Protein AF-A0A2D7MHA8-F1 (afdb_monomer_lite)

Foldseek 3Di:
DCVVVVVVVCVVVVVVVVVCCCVPPVVLVVVLVVCLVVCVVVVCVPDCDDPNDGPSVVVVVVSVVD

Secondary structure (DSSP, 8-state):
--HHHHHHHHHHHHHHHHHTHHHHTHHHHHHHHHHHHHHHHHHHTT-S-BTTB-HHHHHHHHHH--

Radius of gyration: 19.37 Å; chains: 1; bounding box: 36×12×59 Å

Sequence (66 aa):
MNWVGLNTLIIREVGRFFSVYRQTVLPGLISSALYILIFGFTLEQRISEIDGVSYTWFILPGLIMM

Structure (mmCIF, N/CA/C/O backbone):
data_AF-A0A2D7MHA8-F1
#
_entry.id   AF-A0A2D7MHA8-F1
#
loop_
_atom_site.group_PDB
_atom_site.id
_atom_site.type_symbol
_atom_site.label_atom_id
_atom_site.label_alt_id
_atom_site.label_comp_id
_atom_site.label_asym_id
_atom_site.label_entity_id
_atom_site.label_seq_id
_atom_site.pdbx_PDB_ins_code
_atom_site.Cartn_x
_atom_site.Cartn_y
_atom_site.Cartn_z
_atom_site.occupancy
_atom_site.B_iso_or_equiv
_atom_site.auth_seq_id
_atom_site.auth_comp_id
_atom_site.auth_asym_id
_atom_site.auth_atom_id
_atom_site.pdbx_PDB_model_num
ATOM 1 N N . MET A 1 1 ? -1.799 4.009 -35.181 1.00 65.25 1 MET A N 1
ATOM 2 C CA . MET A 1 1 ? -1.708 3.757 -33.725 1.00 65.25 1 MET A CA 1
ATOM 3 C C . MET A 1 1 ? -0.507 2.854 -33.473 1.00 65.25 1 MET A C 1
ATOM 5 O O . MET A 1 1 ? -0.488 1.756 -34.017 1.00 65.25 1 MET A O 1
ATOM 9 N N . ASN A 1 2 ? 0.520 3.311 -32.751 1.00 80.19 2 ASN A N 1
ATOM 10 C CA . ASN A 1 2 ? 1.762 2.547 -32.578 1.00 80.19 2 ASN A CA 1
ATOM 11 C C . ASN A 1 2 ? 1.733 1.726 -31.274 1.00 80.19 2 ASN A C 1
ATOM 13 O O . ASN A 1 2 ? 2.264 2.131 -30.242 1.00 80.19 2 ASN A O 1
ATOM 17 N N . TRP A 1 3 ? 1.053 0.581 -31.326 1.00 86.31 3 TRP A N 1
ATOM 18 C CA . TRP A 1 3 ? 0.801 -0.295 -30.175 1.00 86.31 3 TRP A CA 1
ATOM 19 C C . TRP A 1 3 ? 2.072 -0.924 -29.581 1.00 86.31 3 TRP A C 1
ATOM 21 O O . TRP A 1 3 ? 2.149 -1.139 -28.374 1.00 86.31 3 TRP A O 1
ATOM 31 N N . VAL A 1 4 ? 3.094 -1.166 -30.408 1.00 87.06 4 VAL A N 1
ATOM 32 C CA . VAL A 1 4 ? 4.380 -1.744 -29.976 1.00 87.06 4 VAL A CA 1
ATOM 33 C C . VAL A 1 4 ? 5.193 -0.738 -29.154 1.00 87.06 4 VAL A C 1
ATOM 35 O O . VAL A 1 4 ? 5.773 -1.097 -28.127 1.00 87.06 4 VAL A O 1
ATOM 38 N N . GLY A 1 5 ? 5.180 0.538 -29.557 1.00 89.94 5 GLY A N 1
ATOM 39 C CA . GLY A 1 5 ? 5.805 1.620 -28.794 1.00 89.94 5 GLY A CA 1
ATOM 40 C C . GLY A 1 5 ? 5.137 1.823 -27.432 1.00 89.94 5 GLY A C 1
ATOM 41 O O . GLY A 1 5 ? 5.825 1.928 -26.420 1.00 89.94 5 GLY A O 1
ATOM 42 N N . LEU A 1 6 ? 3.802 1.786 -27.394 1.00 89.31 6 LEU A N 1
ATOM 43 C CA . LEU A 1 6 ? 3.024 1.910 -26.158 1.00 89.31 6 LEU A CA 1
ATOM 44 C C . LEU A 1 6 ? 3.314 0.763 -25.178 1.00 89.31 6 LEU A C 1
ATOM 46 O O . LEU A 1 6 ? 3.565 1.017 -24.003 1.00 89.31 6 LEU A O 1
ATOM 50 N N . ASN A 1 7 ? 3.366 -0.482 -25.659 1.00 89.44 7 ASN A N 1
ATOM 51 C CA . ASN A 1 7 ? 3.679 -1.633 -24.811 1.00 89.44 7 ASN A CA 1
ATOM 52 C C . ASN A 1 7 ? 5.112 -1.564 -24.246 1.00 89.44 7 ASN A C 1
ATOM 54 O O . ASN A 1 7 ? 5.330 -1.746 -23.051 1.00 89.44 7 ASN A O 1
ATOM 58 N N . THR A 1 8 ? 6.090 -1.207 -25.086 1.00 87.94 8 THR A N 1
ATOM 59 C CA . THR A 1 8 ? 7.494 -1.059 -24.661 1.00 87.94 8 THR A CA 1
ATOM 60 C C . THR A 1 8 ? 7.658 0.006 -23.573 1.00 87.94 8 THR A C 1
ATOM 62 O O . THR A 1 8 ? 8.399 -0.200 -22.610 1.00 87.94 8 THR A O 1
ATOM 65 N N . LEU A 1 9 ? 6.953 1.135 -23.699 1.00 90.25 9 LEU A N 1
ATOM 66 C CA . LEU A 1 9 ? 6.970 2.197 -22.694 1.00 90.25 9 LEU A CA 1
ATOM 67 C C . LEU A 1 9 ? 6.320 1.750 -21.384 1.00 90.25 9 LEU A C 1
ATOM 69 O O . LEU A 1 9 ? 6.915 1.945 -20.329 1.00 90.25 9 LEU A O 1
ATOM 73 N N . ILE A 1 10 ? 5.152 1.102 -21.446 1.00 90.94 10 ILE A N 1
ATOM 74 C CA . ILE A 1 10 ? 4.455 0.608 -20.252 1.00 90.94 10 ILE A CA 1
ATOM 75 C C . ILE A 1 10 ? 5.326 -0.391 -19.492 1.00 90.94 10 ILE A C 1
ATOM 77 O O . ILE A 1 10 ? 5.513 -0.231 -18.291 1.00 90.94 10 ILE A O 1
ATOM 81 N N . ILE A 1 11 ? 5.915 -1.380 -20.168 1.00 89.00 11 ILE A N 1
ATOM 82 C CA . ILE A 1 11 ? 6.759 -2.394 -19.514 1.00 89.00 11 ILE A CA 1
ATOM 83 C C . ILE A 1 11 ? 7.971 -1.746 -18.832 1.00 89.00 11 ILE A C 1
ATOM 85 O O . ILE A 1 11 ? 8.310 -2.088 -17.698 1.00 89.00 11 ILE A O 1
ATOM 89 N N . ARG A 1 12 ? 8.616 -0.786 -19.504 1.00 89.00 12 ARG A N 1
ATOM 90 C CA . ARG A 1 12 ? 9.792 -0.091 -18.973 1.00 89.00 12 ARG A CA 1
ATOM 91 C C . ARG A 1 12 ? 9.447 0.785 -17.766 1.00 89.00 12 ARG A C 1
ATOM 93 O O . ARG A 1 12 ? 10.198 0.809 -16.792 1.00 89.00 12 ARG A O 1
ATOM 100 N N . GLU A 1 13 ? 8.311 1.467 -17.819 1.00 86.25 13 GLU A N 1
ATOM 101 C CA . GLU A 1 13 ? 7.837 2.342 -16.751 1.00 86.25 13 GLU A CA 1
ATOM 102 C C . GLU A 1 13 ? 7.369 1.530 -15.534 1.00 86.25 13 GLU A C 1
ATOM 104 O O . GLU A 1 13 ? 7.800 1.781 -14.410 1.00 86.25 13 GLU A O 1
ATOM 109 N N . VAL A 1 14 ? 6.575 0.481 -15.762 1.00 86.69 14 VAL A N 1
ATOM 110 C CA . VAL A 1 14 ? 6.110 -0.446 -14.724 1.00 86.69 14 VAL A CA 1
ATOM 111 C C . VAL A 1 14 ? 7.297 -1.124 -14.036 1.00 86.69 14 VAL A C 1
ATOM 113 O O . VAL A 1 14 ? 7.358 -1.132 -12.810 1.00 86.69 14 VAL A O 1
ATOM 116 N N . GLY A 1 15 ? 8.300 -1.599 -14.784 1.00 86.56 15 GLY A N 1
ATOM 117 C CA . GLY A 1 15 ? 9.524 -2.167 -14.204 1.00 86.56 15 GLY A CA 1
ATOM 118 C C . GLY A 1 15 ? 10.288 -1.187 -13.302 1.00 86.56 15 GLY A C 1
ATOM 119 O O . GLY A 1 15 ? 10.792 -1.573 -12.245 1.00 86.56 15 GLY A O 1
ATOM 120 N N . ARG A 1 16 ? 10.320 0.103 -13.665 1.00 81.31 16 ARG A N 1
ATOM 121 C CA . ARG A 1 16 ? 10.919 1.166 -12.842 1.00 81.31 16 ARG A CA 1
ATOM 122 C C . ARG A 1 16 ? 10.136 1.384 -11.547 1.00 81.31 16 ARG A C 1
ATOM 124 O O . ARG A 1 16 ? 10.746 1.463 -10.483 1.00 81.31 16 ARG A O 1
ATOM 131 N N . PHE A 1 17 ? 8.806 1.430 -11.619 1.00 78.50 17 PHE A N 1
ATOM 132 C CA . PHE A 1 17 ? 7.942 1.547 -10.440 1.00 78.50 17 PHE A CA 1
ATOM 133 C C . PHE A 1 17 ? 8.074 0.341 -9.505 1.00 78.50 17 PHE A C 1
ATOM 135 O O . PHE A 1 17 ? 8.208 0.519 -8.293 1.00 78.50 17 PHE A O 1
ATOM 142 N N . PHE A 1 18 ? 8.141 -0.875 -10.055 1.00 80.12 18 PHE A N 1
ATOM 143 C CA . PHE A 1 18 ? 8.377 -2.084 -9.268 1.00 80.12 18 PHE A CA 1
ATOM 144 C C . PHE A 1 18 ? 9.734 -2.076 -8.569 1.00 80.12 18 PHE A C 1
ATOM 146 O O . PHE A 1 18 ? 9.829 -2.603 -7.470 1.00 80.12 18 PHE A O 1
ATOM 153 N N . SER A 1 19 ? 10.771 -1.438 -9.120 1.00 78.12 19 SER A N 1
ATOM 154 C CA . SER A 1 19 ? 12.065 -1.319 -8.432 1.00 78.12 19 SER A CA 1
ATOM 155 C C . SER A 1 19 ? 12.008 -0.437 -7.173 1.00 78.12 19 SER A C 1
ATOM 157 O O . SER A 1 19 ? 12.855 -0.584 -6.290 1.00 78.12 19 SER A O 1
ATOM 159 N N . VAL A 1 20 ? 11.025 0.463 -7.069 1.00 81.56 20 VAL A N 1
ATOM 160 C CA . VAL A 1 20 ? 10.875 1.438 -5.970 1.00 81.56 20 VAL A CA 1
ATOM 161 C C . VAL A 1 20 ? 9.760 1.027 -4.990 1.00 81.56 20 VAL A C 1
ATOM 163 O O . VAL A 1 20 ? 9.396 1.787 -4.099 1.00 81.56 20 VAL A O 1
ATOM 166 N N . TYR A 1 21 ? 9.269 -0.218 -5.063 1.00 75.62 21 TYR A N 1
ATOM 167 C CA . TYR A 1 21 ? 8.188 -0.723 -4.197 1.00 75.62 21 TYR A CA 1
ATOM 168 C C . TYR A 1 21 ? 8.467 -0.554 -2.693 1.00 75.62 21 TYR A C 1
ATOM 170 O O . TYR A 1 21 ? 7.563 -0.284 -1.902 1.00 75.62 21 TYR A O 1
ATOM 178 N N . ARG A 1 22 ? 9.740 -0.670 -2.291 1.00 72.19 22 ARG A N 1
ATOM 179 C CA . ARG A 1 22 ? 10.164 -0.513 -0.893 1.00 72.19 22 ARG A CA 1
ATOM 180 C C . ARG A 1 22 ? 10.059 0.914 -0.367 1.00 72.19 22 ARG A C 1
ATOM 182 O O . ARG A 1 22 ? 10.070 1.095 0.838 1.00 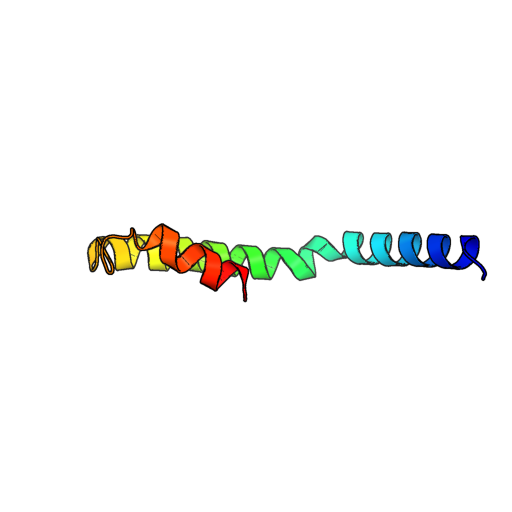72.19 22 ARG A O 1
ATOM 189 N N . GLN A 1 23 ? 10.001 1.924 -1.224 1.00 73.00 23 GLN A N 1
ATOM 190 C CA . GLN A 1 23 ? 9.927 3.319 -0.780 1.00 73.00 23 GLN A CA 1
ATOM 191 C C . GLN A 1 23 ? 8.507 3.866 -0.884 1.00 73.00 23 GLN A C 1
A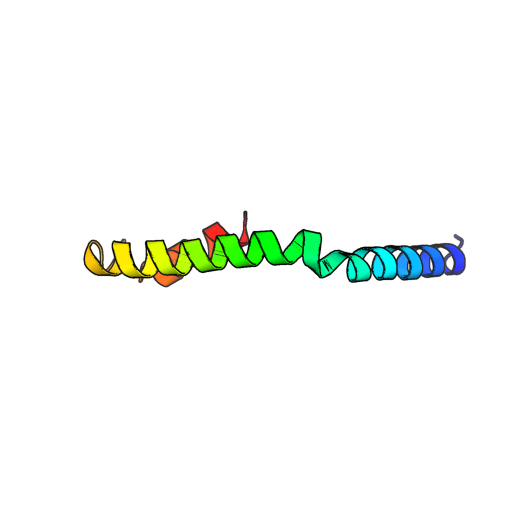TOM 193 O O . GLN A 1 23 ? 8.132 4.730 -0.102 1.00 73.00 23 GLN A O 1
ATOM 198 N N . THR A 1 24 ? 7.706 3.342 -1.810 1.00 79.12 24 THR A N 1
ATOM 199 C CA . THR A 1 24 ? 6.325 3.785 -2.018 1.00 79.12 24 THR A CA 1
ATOM 200 C C . THR A 1 24 ? 5.317 3.014 -1.175 1.00 79.12 24 THR A C 1
ATOM 202 O O . THR A 1 24 ? 4.406 3.622 -0.628 1.00 79.12 24 THR A O 1
ATOM 205 N N . VAL A 1 25 ? 5.474 1.694 -1.033 1.00 81.75 25 VAL A N 1
ATOM 206 C CA . VAL A 1 25 ? 4.438 0.839 -0.425 1.00 81.75 25 VAL A CA 1
ATOM 207 C C . VAL A 1 25 ? 4.757 0.477 1.027 1.00 81.75 25 VAL A C 1
ATOM 209 O O . VAL A 1 25 ? 3.857 0.475 1.862 1.00 81.75 25 VAL A O 1
ATOM 212 N N . LEU A 1 26 ? 6.027 0.214 1.366 1.00 84.88 26 LEU A N 1
ATOM 213 C CA . LEU A 1 26 ? 6.403 -0.162 2.741 1.00 84.88 26 LEU A CA 1
ATOM 214 C C . LEU A 1 26 ? 5.999 0.883 3.794 1.00 84.88 26 LEU A C 1
ATOM 216 O O . LEU A 1 26 ? 5.424 0.471 4.799 1.00 84.88 26 LEU A O 1
ATOM 220 N N . PRO A 1 27 ? 6.251 2.198 3.618 1.00 84.62 27 PRO A N 1
ATOM 221 C CA . PRO A 1 27 ? 5.888 3.179 4.643 1.00 84.62 27 PRO A CA 1
ATOM 222 C C . PRO A 1 27 ? 4.376 3.249 4.887 1.00 84.62 27 PRO A C 1
ATOM 224 O O . PRO A 1 27 ? 3.945 3.319 6.039 1.00 84.62 27 PRO A O 1
ATOM 227 N N . GLY A 1 28 ? 3.578 3.171 3.814 1.00 86.12 28 GLY A N 1
ATOM 228 C CA . GLY A 1 28 ? 2.118 3.115 3.895 1.00 86.12 28 GLY A CA 1
ATOM 229 C C . GLY A 1 28 ? 1.648 1.864 4.632 1.00 86.12 28 GLY A C 1
ATOM 230 O O . GLY A 1 28 ? 0.944 1.973 5.629 1.00 86.12 28 GLY A O 1
ATOM 231 N N . LEU A 1 29 ? 2.138 0.683 4.236 1.00 87.44 29 LEU A N 1
ATOM 232 C CA . LEU A 1 29 ? 1.780 -0.584 4.884 1.00 87.44 29 LEU A CA 1
ATOM 233 C C . LEU A 1 29 ? 2.140 -0.621 6.371 1.00 87.44 29 LEU A C 1
ATOM 235 O O . LEU A 1 29 ? 1.339 -1.088 7.176 1.00 87.44 29 LEU A O 1
ATOM 239 N N . ILE A 1 30 ? 3.328 -0.135 6.745 1.00 89.50 30 ILE A N 1
ATOM 240 C CA . ILE A 1 30 ? 3.757 -0.076 8.149 1.00 89.50 30 ILE A CA 1
ATOM 241 C C . ILE A 1 30 ? 2.822 0.838 8.944 1.00 89.50 30 ILE A C 1
ATOM 243 O O . ILE A 1 30 ? 2.401 0.475 10.040 1.00 89.50 30 ILE A O 1
ATOM 247 N N . SER A 1 31 ? 2.466 1.995 8.386 1.00 88.25 31 SER A N 1
ATOM 248 C CA . SER A 1 31 ? 1.576 2.952 9.047 1.00 88.25 31 SER A CA 1
ATOM 249 C C . SER A 1 31 ? 0.174 2.370 9.224 1.00 88.25 31 SER A C 1
ATOM 251 O O . SER A 1 31 ? -0.347 2.384 10.338 1.00 88.25 31 SER A O 1
ATOM 253 N N . SER A 1 32 ? -0.401 1.776 8.174 1.00 86.88 32 SER A N 1
ATOM 254 C CA . SER A 1 32 ? -1.709 1.116 8.240 1.00 86.88 32 SER A CA 1
ATOM 255 C C . SER A 1 32 ? -1.701 -0.054 9.226 1.00 86.88 32 SER A C 1
ATOM 257 O O . SER A 1 32 ? -2.630 -0.186 10.018 1.00 86.88 32 SER A O 1
ATOM 259 N N . ALA A 1 33 ? -0.641 -0.868 9.252 1.00 87.19 33 ALA A N 1
ATOM 260 C CA . ALA A 1 33 ? -0.509 -1.977 10.197 1.00 87.19 33 ALA A CA 1
ATOM 261 C C . ALA A 1 33 ? -0.430 -1.494 11.653 1.00 87.19 33 ALA A C 1
ATOM 263 O O . ALA A 1 33 ? -1.134 -2.023 12.511 1.00 87.19 33 ALA A O 1
ATOM 264 N N . LEU A 1 34 ? 0.380 -0.469 11.937 1.00 88.44 34 LEU A N 1
ATOM 265 C CA . LEU A 1 34 ? 0.448 0.137 13.269 1.00 88.44 34 LEU A CA 1
ATOM 266 C C . LEU A 1 34 ? -0.901 0.728 13.682 1.00 88.44 34 LEU A C 1
ATOM 268 O O . LEU A 1 34 ? -1.308 0.560 14.828 1.00 88.44 34 LEU A O 1
ATOM 272 N N .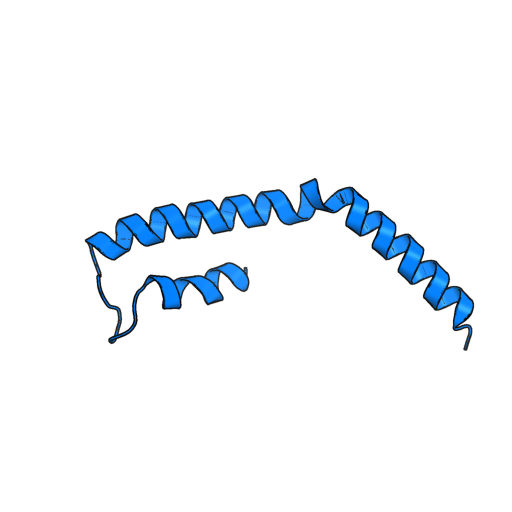 TYR A 1 35 ? -1.617 1.367 12.756 1.00 85.88 35 TYR A N 1
ATOM 273 C CA . TYR A 1 35 ? -2.938 1.924 13.030 1.00 85.88 35 TYR A CA 1
ATOM 274 C C . TYR A 1 35 ? -3.945 0.821 13.369 1.00 85.88 35 TYR A C 1
ATOM 276 O O . TYR A 1 35 ? -4.603 0.894 14.400 1.00 85.88 35 TYR A O 1
ATOM 284 N N . ILE A 1 36 ? -4.011 -0.250 12.572 1.00 82.94 36 ILE A N 1
ATOM 285 C CA . ILE A 1 36 ? -4.884 -1.399 12.857 1.00 82.94 36 ILE A C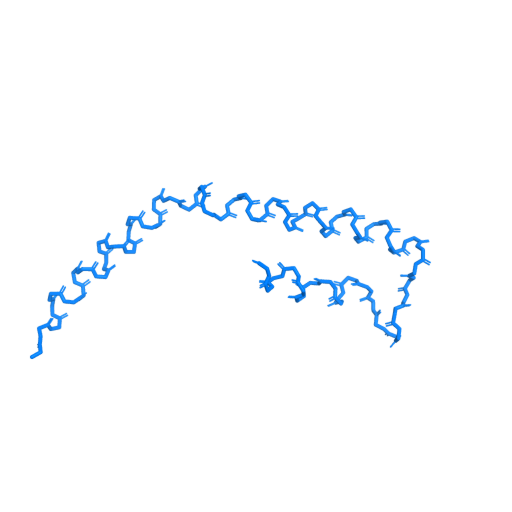A 1
ATOM 286 C C . ILE A 1 36 ? -4.543 -2.015 14.217 1.00 82.94 36 ILE A C 1
ATOM 288 O O . ILE A 1 36 ? -5.451 -2.312 14.983 1.00 82.94 36 ILE A O 1
ATOM 292 N N . LEU A 1 37 ? -3.260 -2.179 14.549 1.00 85.31 37 LEU A N 1
ATOM 293 C CA . LEU A 1 37 ? -2.848 -2.775 15.823 1.00 85.31 37 LEU A CA 1
ATOM 294 C C . LEU A 1 37 ? -3.186 -1.887 17.023 1.00 85.31 37 LEU A C 1
ATOM 296 O O . LEU A 1 37 ? -3.768 -2.363 17.995 1.00 85.31 37 LEU A O 1
ATOM 300 N N . ILE A 1 38 ? -2.839 -0.600 16.964 1.00 84.56 38 ILE A N 1
ATOM 301 C CA . ILE A 1 38 ? -3.053 0.336 18.071 1.00 84.56 38 ILE A CA 1
ATOM 302 C C . ILE A 1 38 ? -4.547 0.582 18.264 1.00 84.56 38 ILE A C 1
ATOM 304 O O . ILE A 1 38 ? -5.046 0.459 19.382 1.00 84.56 38 ILE A O 1
ATOM 308 N N . PHE A 1 39 ? -5.267 0.915 17.191 1.00 77.06 39 PHE A N 1
ATOM 309 C CA . PHE A 1 39 ? -6.686 1.243 17.272 1.00 77.06 39 PHE A CA 1
ATOM 310 C C . PHE A 1 39 ? -7.538 -0.006 17.453 1.00 77.06 39 PHE A C 1
ATOM 312 O O . PHE A 1 39 ? -8.454 0.034 18.264 1.00 77.06 39 PHE A O 1
ATOM 319 N N . GLY A 1 40 ? -7.206 -1.120 16.797 1.00 76.50 40 GLY A N 1
ATOM 320 C CA . GLY A 1 40 ? -7.862 -2.406 17.027 1.00 76.50 40 GLY A CA 1
ATOM 321 C C . GLY A 1 40 ? -7.788 -2.801 18.498 1.00 76.50 40 GLY A C 1
ATOM 322 O O . GLY A 1 40 ? -8.821 -2.919 19.142 1.00 76.50 40 GLY A O 1
ATOM 323 N N . PHE A 1 41 ? -6.587 -2.868 19.076 1.00 75.94 41 PHE A N 1
ATOM 324 C CA . PHE A 1 41 ? -6.424 -3.304 20.466 1.00 75.94 41 PHE A CA 1
ATOM 325 C C . PHE A 1 41 ? -6.953 -2.289 21.497 1.00 75.94 41 PHE A C 1
ATOM 327 O O . PHE A 1 41 ? -7.524 -2.673 22.515 1.00 75.94 41 PHE A O 1
ATOM 334 N N . THR A 1 42 ? -6.785 -0.982 21.258 1.00 74.75 42 THR A N 1
ATOM 335 C CA . THR A 1 42 ? -7.204 0.062 22.216 1.00 74.75 42 THR A CA 1
ATOM 336 C C . THR A 1 42 ? -8.716 0.282 22.216 1.00 74.75 42 THR A C 1
ATOM 338 O O . THR A 1 42 ? -9.297 0.549 23.271 1.00 74.75 42 THR A O 1
ATOM 341 N N . LEU A 1 43 ? -9.365 0.209 21.049 1.00 69.75 43 LEU A N 1
ATOM 342 C CA . LEU A 1 43 ? -10.802 0.463 20.931 1.00 69.75 43 LEU A CA 1
ATOM 343 C C . LEU A 1 43 ? -11.638 -0.794 21.115 1.00 69.75 43 LEU A C 1
ATOM 345 O O . LEU A 1 43 ? -12.717 -0.663 21.676 1.00 69.75 43 LEU A O 1
ATOM 349 N N . GLU A 1 44 ? -11.129 -1.990 20.809 1.00 65.19 44 GLU A N 1
ATOM 350 C CA . GLU A 1 44 ? -11.777 -3.248 21.211 1.00 65.19 44 GLU A CA 1
ATOM 351 C C . GLU A 1 44 ? -11.986 -3.312 22.736 1.00 65.19 44 GLU A C 1
ATOM 353 O O . GLU A 1 44 ? -13.023 -3.773 23.205 1.00 65.19 44 GLU A O 1
ATOM 358 N N . GLN A 1 45 ? -11.060 -2.748 23.524 1.00 64.50 45 GLN A N 1
ATOM 359 C CA . GLN A 1 45 ? -11.186 -2.669 24.985 1.00 64.50 45 GLN A CA 1
ATOM 360 C C . GLN A 1 45 ? -12.199 -1.624 25.492 1.00 64.50 45 GLN A C 1
ATOM 362 O O . GLN A 1 45 ? -12.599 -1.694 26.654 1.00 64.50 45 GLN A O 1
ATOM 367 N N . ARG A 1 46 ? -12.600 -0.634 24.678 1.00 63.31 46 ARG A N 1
ATOM 368 C CA . ARG A 1 46 ? -13.514 0.455 25.096 1.00 63.31 46 ARG A CA 1
ATOM 369 C C . ARG A 1 46 ? -14.883 0.417 24.419 1.00 63.31 46 ARG A C 1
ATOM 371 O O . ARG A 1 46 ? -15.847 0.897 25.007 1.00 63.31 46 ARG A O 1
ATOM 378 N N . ILE A 1 47 ? -14.958 -0.089 23.193 1.00 59.69 47 ILE A N 1
ATOM 379 C CA . ILE A 1 47 ? -16.140 -0.116 22.333 1.00 59.69 47 ILE A CA 1
ATOM 380 C C . ILE A 1 47 ? -16.086 -1.439 21.561 1.00 59.69 47 ILE A C 1
ATOM 382 O O . ILE A 1 47 ? -15.508 -1.527 20.480 1.00 59.69 47 ILE A O 1
ATOM 386 N N . SER A 1 48 ? -16.658 -2.491 22.144 1.00 57.66 48 SER A N 1
ATOM 387 C CA . SER A 1 48 ? -16.689 -3.828 21.540 1.00 57.66 48 SER A CA 1
ATOM 388 C C . SER A 1 48 ? -17.528 -3.877 20.254 1.00 57.66 48 SER A C 1
ATOM 390 O O . SER A 1 48 ? -17.227 -4.661 19.356 1.00 57.66 48 SER A O 1
ATOM 392 N N . GLU A 1 49 ? -18.542 -3.014 20.132 1.00 59.53 49 GLU A N 1
ATOM 393 C CA . GLU A 1 49 ? -19.413 -2.909 18.958 1.00 59.53 49 GLU A CA 1
ATOM 394 C C . GLU A 1 49 ? -19.771 -1.447 18.679 1.00 59.53 49 GLU A C 1
ATOM 396 O O . GLU A 1 49 ? -20.173 -0.708 19.580 1.00 59.53 49 GLU A O 1
ATOM 401 N N . ILE A 1 50 ? -19.651 -1.039 17.415 1.00 60.31 50 ILE A N 1
ATOM 402 C CA . ILE A 1 50 ? 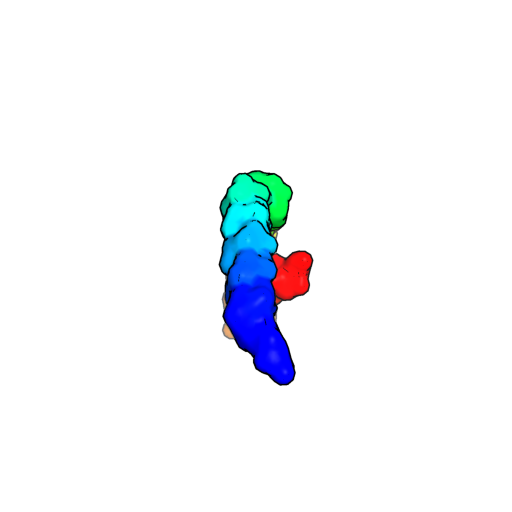-20.291 0.176 16.908 1.00 60.31 50 ILE A CA 1
ATOM 403 C C . ILE A 1 50 ? -21.457 -0.306 16.051 1.00 60.31 50 ILE A C 1
ATOM 405 O O . ILE A 1 50 ? -21.240 -0.930 15.016 1.00 60.31 50 ILE A O 1
ATOM 409 N N . ASP A 1 51 ? -22.685 -0.049 16.502 1.00 60.88 51 ASP A N 1
ATOM 410 C CA . ASP A 1 51 ? -23.908 -0.306 15.726 1.00 60.88 51 ASP A CA 1
ATOM 411 C C . ASP A 1 51 ? -24.083 -1.783 15.281 1.00 60.88 51 ASP A C 1
ATOM 413 O O . ASP A 1 51 ? -24.553 -2.079 14.185 1.00 60.88 51 ASP A O 1
ATOM 417 N N . GLY A 1 52 ? -23.656 -2.734 16.127 1.00 66.25 52 GLY A N 1
ATOM 418 C CA . GLY A 1 52 ? -23.737 -4.182 15.867 1.00 66.25 52 GLY A CA 1
ATOM 419 C C . GLY A 1 52 ? -22.648 -4.745 14.943 1.00 66.25 52 GLY A C 1
ATOM 420 O O . GLY A 1 52 ? -22.695 -5.923 14.585 1.00 66.25 52 GLY A O 1
ATOM 421 N N . VAL A 1 53 ? -21.657 -3.933 14.553 1.00 64.62 53 VAL A N 1
ATOM 422 C CA . VAL A 1 53 ? -20.511 -4.354 13.734 1.00 64.62 53 VAL A CA 1
ATOM 423 C C . VAL A 1 53 ? -19.222 -4.251 14.546 1.00 64.62 53 VAL A C 1
ATOM 425 O O . VAL A 1 53 ? -18.973 -3.270 15.253 1.00 64.62 53 VAL A O 1
ATOM 428 N N . SER A 1 54 ? -18.374 -5.277 14.434 1.00 69.44 54 SER A N 1
ATOM 429 C CA . SER A 1 54 ? -17.048 -5.276 15.055 1.00 69.44 54 SER A CA 1
ATOM 430 C C . SER A 1 54 ? -16.208 -4.119 14.508 1.00 69.44 54 SER A C 1
ATOM 432 O O . SER A 1 54 ? -16.064 -3.954 13.293 1.00 69.44 54 SER A O 1
ATOM 434 N N . TYR A 1 55 ? -15.616 -3.345 15.417 1.00 70.56 55 TYR A N 1
ATOM 435 C CA . TYR A 1 55 ? -14.778 -2.186 15.105 1.00 70.56 55 TYR A CA 1
ATOM 436 C C . TYR A 1 55 ? -13.669 -2.504 14.083 1.00 70.56 55 TYR A C 1
ATOM 438 O O . TYR A 1 55 ? -13.390 -1.708 13.188 1.00 70.56 55 TYR A O 1
ATOM 446 N N . THR A 1 56 ? -13.102 -3.712 14.138 1.00 69.56 56 THR A N 1
ATOM 447 C CA . THR A 1 56 ? -12.080 -4.195 13.198 1.00 69.56 56 THR A CA 1
ATOM 448 C C . THR A 1 56 ? -12.552 -4.163 11.741 1.00 69.56 56 THR A C 1
ATOM 450 O O . THR A 1 56 ? -11.801 -3.752 10.857 1.00 69.56 56 THR A O 1
ATOM 453 N N . TRP A 1 57 ? -13.806 -4.541 11.477 1.00 75.00 57 TRP A N 1
ATOM 454 C CA . TRP A 1 57 ? -14.388 -4.505 10.129 1.00 75.00 57 TRP A CA 1
ATOM 455 C C . TRP A 1 57 ? -14.704 -3.086 9.659 1.00 75.00 57 TRP A C 1
ATOM 457 O O . TRP A 1 57 ? -14.649 -2.815 8.461 1.00 75.00 57 TRP A O 1
ATOM 467 N N . PHE A 1 58 ? -14.989 -2.175 10.589 1.00 74.44 58 PHE A N 1
ATOM 468 C CA . PHE A 1 58 ? -15.261 -0.773 10.286 1.00 74.44 58 PHE A CA 1
ATOM 469 C C . PHE A 1 58 ? -13.991 0.003 9.892 1.00 74.44 58 PHE A C 1
ATOM 471 O O . PHE A 1 58 ? -14.023 0.792 8.948 1.00 74.44 58 PHE A O 1
ATOM 478 N N . ILE A 1 59 ? -12.852 -0.232 10.558 1.00 76.44 59 ILE A N 1
ATOM 479 C CA . ILE A 1 59 ? -11.619 0.537 10.294 1.00 76.44 59 ILE A CA 1
ATOM 480 C 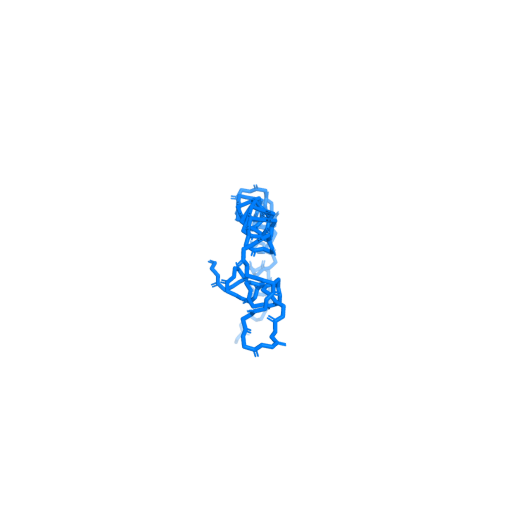C . ILE A 1 59 ? -10.857 0.103 9.039 1.00 76.44 59 ILE A C 1
ATOM 482 O O . ILE A 1 59 ? -10.165 0.920 8.432 1.00 76.44 59 ILE A O 1
ATOM 486 N N . LEU A 1 60 ? -10.969 -1.171 8.649 1.00 76.69 60 LEU A N 1
ATOM 487 C CA . LEU A 1 60 ? -10.257 -1.749 7.505 1.00 76.69 60 LEU A CA 1
ATOM 488 C C . LEU A 1 60 ? -10.457 -0.961 6.196 1.00 76.69 60 LEU A C 1
ATOM 490 O O . LEU A 1 60 ? -9.457 -0.550 5.608 1.00 76.69 60 LEU A O 1
ATOM 494 N N . PRO A 1 61 ? -11.693 -0.700 5.726 1.00 79.12 61 PRO A N 1
ATOM 495 C CA . PRO A 1 61 ? -11.904 0.048 4.488 1.00 79.12 61 PRO A CA 1
ATOM 496 C C . PRO A 1 61 ? -11.433 1.503 4.594 1.00 79.12 61 PRO A C 1
ATOM 498 O O . PRO A 1 61 ? -10.884 2.025 3.628 1.00 79.12 61 PRO A O 1
ATOM 501 N N . GLY A 1 62 ? -11.579 2.140 5.762 1.00 77.00 62 GLY A N 1
ATOM 502 C CA . GLY A 1 62 ? -11.108 3.509 5.983 1.00 77.00 62 GLY A CA 1
ATOM 503 C C . GLY A 1 62 ? -9.594 3.643 5.821 1.00 77.00 62 GLY A C 1
ATOM 504 O O . GLY A 1 62 ? -9.133 4.573 5.172 1.00 77.00 62 GLY A O 1
ATOM 505 N N . LEU A 1 63 ? -8.827 2.680 6.339 1.00 75.81 63 LEU A N 1
ATOM 506 C CA . LEU A 1 63 ? -7.363 2.671 6.243 1.00 75.81 63 LEU A CA 1
ATOM 507 C C . LEU A 1 63 ? -6.828 2.209 4.886 1.00 75.81 63 LEU A C 1
ATOM 509 O O . LEU A 1 63 ? -5.708 2.561 4.536 1.00 75.81 63 LEU A O 1
ATOM 513 N N . ILE A 1 64 ? -7.597 1.415 4.138 1.00 75.19 64 ILE A N 1
ATOM 514 C CA . ILE A 1 64 ? -7.248 1.002 2.768 1.00 75.19 64 ILE A CA 1
ATOM 515 C C . ILE A 1 64 ? -7.490 2.141 1.767 1.00 75.19 64 ILE A C 1
ATOM 517 O O . ILE A 1 64 ? -6.837 2.190 0.728 1.00 75.19 64 ILE A O 1
ATOM 521 N N . MET A 1 65 ? -8.435 3.042 2.054 1.00 75.62 65 MET A N 1
ATOM 522 C CA . MET A 1 65 ? -8.734 4.191 1.194 1.00 75.62 65 MET A CA 1
ATOM 523 C C . MET A 1 65 ? -7.761 5.372 1.349 1.00 75.62 65 MET A C 1
ATOM 525 O O . MET A 1 65 ? -7.810 6.272 0.510 1.00 75.62 65 MET A O 1
ATOM 529 N N . MET A 1 66 ? -6.924 5.396 2.394 1.00 65.31 66 MET A N 1
ATOM 530 C CA . MET A 1 66 ? -5.903 6.439 2.605 1.00 65.31 66 MET A CA 1
ATOM 531 C C . MET A 1 66 ? -4.594 6.099 1.895 1.00 65.31 66 MET A C 1
ATOM 533 O O . MET A 1 66 ? -4.023 7.028 1.281 1.00 65.31 66 MET A O 1
#

pLDDT: mean 78.08, std 9.3, range [57.66, 90.94]